Protein AF-A0A1A8FR91-F1 (afdb_monomer_lite)

InterPro domains:
  IPR000477 Reverse transcriptase domain [PF00078] (29-100)
  IPR043128 Reverse transcriptase/Diguanylate cyclase domain [G3DSA:3.30.70.270] (53-80)
  IPR043502 DNA/RNA polymerase superfamily [SSF56672] (1-103)
  IPR053134 RNA-directed DNA polymerase homolog [PTHR24559] (2-103)

Foldseek 3Di:
DVVVVVVCVVVVLKDAAPAPAAFEWDWDQDPVRDTDIDTPCVVVVVVDDDDPDDDDDPVVVVVVCPPPPDDDDDDDVVVVSVDDDDPVVQSNQWYDDPVGTMTD

Organism: NCBI:txid1143690

Radius of gyration: 17.96 Å; chains: 1; bounding box: 41×34×45 Å

Secondary structure (DSSP, 8-state):
-HHHHHHHHHTTS-EE---S--EEEEEEEPTTSPEEEEE--HHHHHHSPP----PPPHHHHHHHHTT-S-------TTGGGGSPPPHHHHHHTEEE-SS-EEE-

pLDDT: mean 93.76, std 2.81, range [85.06, 97.88]

Sequence (104 aa):
MKQEVDYLLMNGLAKPSTSSWSSPCLLENKPDGTYRFVTDYRKLNAATVPDSFPLPRIDDCVDSVGAATFVSRLDLLKGYWQVPLTPFASKVSAFVTPDNLLQY

Structure (mmCIF, N/CA/C/O backbone):
data_AF-A0A1A8FR91-F1
#
_entry.id   AF-A0A1A8FR91-F1
#
loop_
_atom_site.group_PDB
_atom_site.id
_atom_site.type_symbol
_atom_site.label_atom_id
_atom_site.label_alt_id
_atom_site.label_comp_id
_atom_site.label_asym_id
_atom_site.label_entity_id
_atom_site.label_seq_id
_atom_site.pdbx_PDB_ins_code
_atom_site.Cartn_x
_atom_site.Cartn_y
_atom_site.Cartn_z
_atom_site.occupancy
_atom_site.B_iso_or_equiv
_atom_site.auth_seq_id
_atom_site.auth_comp_id
_atom_site.auth_asym_id
_atom_site.auth_atom_id
_atom_site.pdbx_PDB_model_num
ATOM 1 N N . MET A 1 1 ? 10.408 14.339 -3.741 1.00 87.00 1 MET A N 1
ATOM 2 C CA . MET A 1 1 ? 10.501 12.965 -4.288 1.00 87.00 1 MET A CA 1
ATOM 3 C C . MET A 1 1 ? 11.758 12.285 -3.782 1.00 87.00 1 MET A C 1
ATOM 5 O O . MET A 1 1 ? 11.613 11.308 -3.071 1.00 87.00 1 MET A O 1
ATOM 9 N N . LYS A 1 2 ? 12.953 12.833 -4.045 1.00 91.00 2 LYS A N 1
ATOM 10 C CA . LYS A 1 2 ? 14.216 12.295 -3.515 1.00 91.00 2 LYS A CA 1
ATOM 11 C C . LYS A 1 2 ? 14.204 12.076 -1.992 1.00 91.00 2 LYS A C 1
ATOM 13 O O . LYS A 1 2 ? 14.456 10.970 -1.554 1.00 91.00 2 LYS A O 1
ATOM 18 N N . GLN A 1 3 ? 13.776 13.074 -1.213 1.00 91.81 3 GLN A N 1
ATOM 19 C CA . GLN A 1 3 ? 13.655 12.953 0.252 1.00 91.81 3 GLN A CA 1
ATOM 20 C C . GLN A 1 3 ? 12.758 11.785 0.706 1.00 91.81 3 GLN A C 1
ATOM 22 O O . GLN A 1 3 ? 13.106 11.070 1.638 1.00 91.81 3 GLN A O 1
ATOM 27 N N . GLU A 1 4 ? 11.624 11.565 0.033 1.00 91.81 4 GLU A N 1
ATOM 28 C CA . GLU A 1 4 ? 10.716 10.447 0.338 1.00 91.81 4 GLU A CA 1
ATOM 29 C C . GLU A 1 4 ? 11.346 9.098 -0.029 1.00 91.81 4 GLU A C 1
ATOM 31 O O . GLU A 1 4 ? 11.231 8.131 0.717 1.00 91.81 4 GLU A O 1
ATOM 36 N N . VAL A 1 5 ? 12.055 9.038 -1.160 1.00 93.88 5 VAL A N 1
ATOM 37 C CA . VAL A 1 5 ? 12.799 7.845 -1.583 1.00 93.88 5 VAL A CA 1
ATOM 38 C C . VAL A 1 5 ? 13.904 7.507 -0.585 1.00 93.88 5 VAL A C 1
ATOM 40 O O . VAL A 1 5 ? 14.004 6.359 -0.158 1.00 93.88 5 VAL A O 1
ATOM 43 N N . ASP A 1 6 ? 14.687 8.502 -0.170 1.00 94.69 6 ASP A N 1
ATOM 44 C CA . ASP A 1 6 ? 15.751 8.333 0.818 1.00 94.69 6 ASP A CA 1
ATOM 45 C C . ASP A 1 6 ? 15.166 7.830 2.146 1.00 94.69 6 ASP A C 1
ATOM 47 O O . ASP A 1 6 ? 15.686 6.880 2.730 1.00 94.69 6 ASP A O 1
ATOM 51 N N . TYR A 1 7 ? 14.028 8.384 2.583 1.00 93.69 7 TYR A N 1
ATOM 52 C CA . TYR A 1 7 ? 13.314 7.902 3.766 1.00 93.69 7 TYR A CA 1
ATOM 53 C C . TYR A 1 7 ? 12.913 6.425 3.638 1.00 93.69 7 TYR A C 1
ATOM 55 O O . TYR A 1 7 ? 13.155 5.646 4.563 1.00 93.69 7 TYR A O 1
ATOM 63 N N . LEU A 1 8 ? 12.329 6.018 2.506 1.00 93.88 8 LEU A N 1
ATOM 64 C CA . LEU A 1 8 ? 11.926 4.628 2.276 1.00 93.88 8 LEU A CA 1
ATOM 65 C C . LEU A 1 8 ? 13.126 3.672 2.316 1.00 93.88 8 LEU A C 1
ATOM 67 O O . LEU A 1 8 ? 13.049 2.625 2.955 1.00 93.88 8 LEU A O 1
ATOM 71 N N . LEU A 1 9 ? 14.238 4.047 1.683 1.00 95.44 9 LEU A N 1
ATOM 72 C CA . LEU A 1 9 ? 15.460 3.241 1.643 1.00 95.44 9 LEU A CA 1
ATOM 73 C C . LEU A 1 9 ? 16.124 3.134 3.022 1.00 95.44 9 LEU A C 1
ATOM 75 O O . LEU A 1 9 ? 16.471 2.039 3.456 1.00 95.44 9 LEU A O 1
ATOM 79 N N . M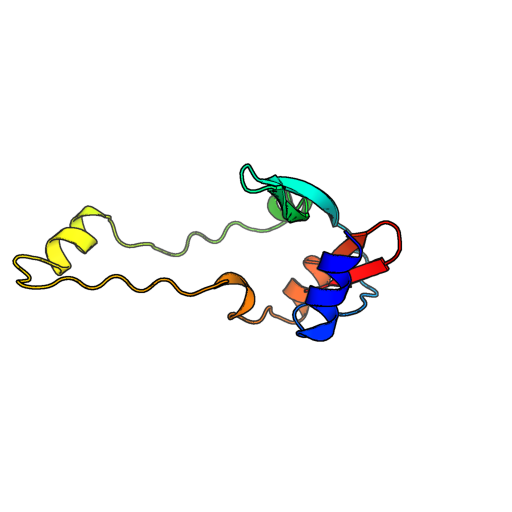ET A 1 10 ? 16.262 4.253 3.740 1.00 96.50 10 MET A N 1
ATOM 80 C CA . MET A 1 10 ? 16.899 4.287 5.062 1.00 96.50 10 MET A CA 1
ATOM 81 C C . MET A 1 10 ? 16.130 3.487 6.115 1.00 96.50 10 MET A C 1
ATOM 83 O O . MET A 1 10 ? 16.738 2.932 7.026 1.00 96.50 10 MET A O 1
ATOM 87 N N . ASN A 1 11 ? 14.801 3.421 5.997 1.00 93.94 11 ASN A N 1
ATOM 88 C CA . ASN A 1 11 ? 13.947 2.674 6.920 1.00 93.94 11 ASN A CA 1
ATOM 89 C C . ASN A 1 11 ? 13.671 1.235 6.451 1.00 93.94 11 ASN A C 1
ATOM 91 O O . ASN A 1 11 ? 12.873 0.541 7.075 1.00 93.94 11 ASN A O 1
ATOM 95 N N . GLY A 1 12 ? 14.290 0.783 5.352 1.00 93.62 12 GLY A N 1
ATOM 96 C CA . GLY A 1 12 ? 14.083 -0.564 4.811 1.00 93.62 12 GLY A CA 1
ATOM 97 C C . GLY A 1 12 ? 12.661 -0.826 4.302 1.00 93.62 12 GLY A C 1
ATOM 98 O O . GLY A 1 12 ? 12.268 -1.980 4.172 1.00 93.62 12 GLY A O 1
ATOM 99 N N . LEU A 1 13 ? 11.896 0.233 4.022 1.00 94.25 13 LEU A N 1
ATOM 100 C CA . LEU A 1 13 ? 10.534 0.164 3.482 1.00 94.25 13 LEU A CA 1
ATOM 101 C C . LEU A 1 13 ? 10.518 -0.053 1.968 1.00 94.25 13 LEU A C 1
ATOM 103 O O . LEU A 1 13 ? 9.490 -0.421 1.412 1.00 94.25 13 LEU A O 1
ATOM 107 N N . ALA A 1 14 ? 11.635 0.227 1.298 1.00 95.50 14 ALA A N 1
ATOM 108 C CA . ALA A 1 14 ? 11.849 -0.079 -0.105 1.00 95.50 14 ALA A CA 1
ATOM 109 C C . ALA A 1 14 ? 13.303 -0.502 -0.343 1.00 95.50 14 ALA A C 1
ATOM 111 O O . ALA A 1 14 ? 14.193 -0.241 0.468 1.00 95.50 14 ALA A O 1
ATOM 112 N N . LYS A 1 15 ? 13.550 -1.125 -1.493 1.00 96.44 15 LYS A N 1
ATOM 113 C CA . LYS A 1 15 ? 14.877 -1.552 -1.953 1.00 96.44 15 LYS A CA 1
ATOM 114 C C . LYS A 1 15 ? 15.013 -1.410 -3.471 1.00 96.44 15 LYS A C 1
ATOM 116 O O . LYS A 1 15 ? 13.992 -1.397 -4.162 1.00 96.44 15 LYS A O 1
ATOM 121 N N . PRO A 1 16 ? 16.241 -1.348 -4.017 1.00 97.25 16 PRO A N 1
ATOM 122 C CA . PRO A 1 16 ? 16.462 -1.408 -5.459 1.00 97.25 16 PRO A CA 1
ATOM 123 C C . PRO A 1 16 ? 15.792 -2.630 -6.088 1.00 97.25 16 PRO A C 1
ATOM 125 O O . PRO A 1 16 ? 15.862 -3.736 -5.545 1.00 97.25 16 PRO A O 1
ATOM 128 N N . SER A 1 17 ? 15.136 -2.425 -7.228 1.00 96.81 17 SER A N 1
ATOM 129 C CA . SER A 1 17 ? 14.418 -3.477 -7.942 1.00 96.81 17 SER A CA 1
ATOM 130 C C . SER A 1 17 ? 15.031 -3.751 -9.310 1.00 96.81 17 SER A C 1
ATOM 132 O O . SER A 1 17 ? 15.522 -2.854 -9.990 1.00 96.81 17 SER A O 1
ATOM 134 N N . THR A 1 18 ? 14.956 -5.013 -9.724 1.00 95.88 18 THR A N 1
ATOM 135 C CA . THR A 1 18 ? 15.223 -5.483 -11.093 1.00 95.88 18 THR A CA 1
ATOM 136 C C . THR A 1 18 ? 13.958 -6.055 -11.740 1.00 95.88 18 THR A C 1
ATOM 138 O O . THR A 1 18 ? 14.028 -6.833 -12.691 1.00 95.88 18 THR A O 1
ATOM 141 N N . SER A 1 19 ? 12.787 -5.725 -11.187 1.00 95.75 19 SER A N 1
ATOM 142 C CA . SER A 1 19 ? 11.502 -6.219 -11.666 1.00 95.75 19 SER A CA 1
ATOM 143 C C . SER A 1 19 ? 11.191 -5.711 -13.070 1.00 95.75 19 SER A C 1
ATOM 145 O O . SER A 1 19 ? 11.530 -4.591 -13.443 1.00 95.75 19 SER A O 1
ATOM 147 N N . SER A 1 20 ? 10.480 -6.532 -13.838 1.00 95.94 20 SER A N 1
ATOM 148 C CA . SER A 1 20 ? 9.887 -6.129 -15.117 1.00 95.94 20 SER A CA 1
ATOM 149 C C . SER A 1 20 ? 8.648 -5.241 -14.932 1.00 95.94 20 SER A C 1
ATOM 151 O O . SER A 1 20 ? 8.150 -4.676 -15.902 1.00 95.94 20 SER A O 1
ATOM 153 N N . TRP A 1 21 ? 8.134 -5.141 -13.701 1.00 97.06 21 TRP A N 1
ATOM 154 C CA . TRP A 1 21 ? 7.033 -4.255 -13.336 1.00 97.06 21 TRP A CA 1
ATOM 155 C C . TRP A 1 21 ? 7.558 -2.868 -12.988 1.00 97.06 21 TRP A C 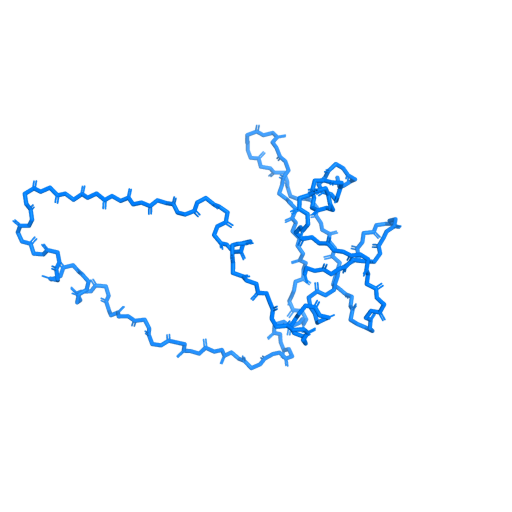1
ATOM 157 O O . TRP A 1 21 ? 8.640 -2.719 -12.425 1.00 97.06 21 TRP A O 1
ATOM 167 N N . SER A 1 22 ? 6.776 -1.846 -13.321 1.00 96.56 22 SER A N 1
ATOM 168 C CA . SER A 1 22 ? 7.119 -0.465 -13.014 1.00 96.56 22 SER A CA 1
ATOM 169 C C . SER A 1 22 ? 5.860 0.390 -12.985 1.00 96.56 22 SER A C 1
ATOM 171 O O . SER A 1 22 ? 5.206 0.597 -14.010 1.00 96.56 22 SER A O 1
ATOM 173 N N . SER A 1 23 ? 5.508 0.862 -11.792 1.00 97.88 23 SER A N 1
ATOM 174 C CA . SER A 1 23 ? 4.423 1.823 -11.581 1.00 97.88 23 SER A CA 1
ATOM 175 C C . SER A 1 23 ? 5.008 3.220 -11.344 1.00 97.88 23 SER A C 1
ATOM 177 O O . SER A 1 23 ? 5.941 3.356 -10.551 1.00 97.88 23 SER A O 1
ATOM 179 N N . PRO A 1 24 ? 4.524 4.276 -12.017 1.00 97.06 24 PRO A N 1
ATOM 180 C CA . PRO A 1 24 ? 5.076 5.610 -11.827 1.00 97.06 24 PRO A CA 1
ATOM 181 C C . PRO A 1 24 ? 4.717 6.160 -10.444 1.00 97.06 24 PRO A C 1
ATOM 183 O O . PRO A 1 24 ? 3.618 5.927 -9.932 1.00 97.06 24 PRO A O 1
ATOM 186 N N . CYS A 1 25 ? 5.636 6.924 -9.858 1.00 95.19 25 CYS A N 1
ATOM 187 C CA . CYS A 1 25 ? 5.392 7.657 -8.620 1.00 95.19 25 CYS A CA 1
ATOM 188 C C . CYS A 1 25 ? 5.164 9.146 -8.864 1.00 95.19 25 CYS A C 1
ATOM 190 O O . CYS A 1 25 ? 5.764 9.764 -9.743 1.00 95.19 25 CYS A O 1
ATOM 192 N N . LEU A 1 26 ? 4.317 9.726 -8.024 1.00 93.38 26 LEU A N 1
ATOM 193 C CA . LEU A 1 26 ? 3.900 11.118 -8.036 1.00 93.38 26 LEU A CA 1
ATOM 194 C C . LEU A 1 26 ? 4.014 11.687 -6.618 1.00 93.38 26 LEU A C 1
ATOM 196 O O . LEU A 1 26 ? 3.989 10.952 -5.628 1.00 93.38 26 LEU A O 1
ATOM 200 N N . LEU A 1 27 ? 4.134 13.008 -6.519 1.00 93.19 27 LEU A N 1
ATOM 201 C CA . LEU A 1 27 ? 3.966 13.716 -5.256 1.00 93.19 27 LEU A CA 1
ATOM 202 C C . LEU A 1 27 ? 2.665 14.502 -5.302 1.00 93.19 27 LEU A C 1
ATOM 204 O O . LEU A 1 27 ? 2.461 15.313 -6.202 1.00 93.19 27 LEU A O 1
ATOM 208 N N . GLU A 1 28 ? 1.818 14.277 -4.312 1.00 93.44 28 GLU A N 1
ATOM 209 C CA . GLU A 1 28 ? 0.618 15.070 -4.080 1.00 93.44 28 GLU A CA 1
ATOM 210 C C . GLU A 1 28 ? 0.882 16.061 -2.939 1.00 93.44 28 GLU A C 1
ATOM 212 O O . GLU A 1 28 ? 1.437 15.689 -1.903 1.00 93.44 28 GLU A O 1
ATOM 217 N N . ASN A 1 29 ? 0.486 17.321 -3.119 1.00 93.44 29 ASN A N 1
ATOM 218 C CA . ASN A 1 29 ? 0.603 18.341 -2.080 1.00 93.44 29 ASN A CA 1
ATOM 219 C C . ASN A 1 29 ? -0.501 18.144 -1.047 1.00 93.44 29 ASN A C 1
ATOM 221 O O . ASN A 1 29 ? -1.685 18.163 -1.390 1.00 93.44 29 ASN A O 1
ATOM 225 N N . LYS A 1 30 ? -0.131 18.007 0.223 1.00 91.06 30 LYS A N 1
ATOM 226 C CA . LYS A 1 30 ? -1.104 18.039 1.309 1.00 91.06 30 LYS A CA 1
ATOM 227 C C . LYS A 1 30 ? -1.405 19.484 1.726 1.00 91.06 30 LYS A C 1
ATOM 229 O O . LYS A 1 30 ? -0.545 20.355 1.584 1.00 91.06 30 LYS A O 1
ATOM 234 N N . PRO A 1 31 ? -2.590 19.743 2.312 1.00 92.75 31 PRO A N 1
ATOM 235 C CA . PRO A 1 31 ? -2.936 21.062 2.847 1.00 92.75 31 PRO A CA 1
ATOM 236 C C . PRO A 1 31 ? -1.985 21.565 3.943 1.00 92.75 31 PRO A C 1
ATOM 238 O O . PRO A 1 31 ? -1.859 22.768 4.134 1.00 92.75 31 PRO A O 1
ATOM 241 N N . ASP A 1 32 ? -1.309 20.654 4.649 1.00 91.19 32 ASP A N 1
ATOM 242 C CA . ASP A 1 32 ? -0.325 20.962 5.696 1.00 91.19 32 ASP A CA 1
ATOM 243 C C . ASP A 1 32 ? 1.056 21.382 5.147 1.00 91.19 32 ASP A C 1
ATOM 245 O O . ASP A 1 32 ? 1.981 21.625 5.920 1.00 91.19 32 ASP A O 1
ATOM 249 N N . GLY A 1 33 ? 1.213 21.462 3.819 1.00 88.06 33 GLY A N 1
ATOM 250 C CA . GLY A 1 33 ? 2.470 21.806 3.151 1.00 88.06 33 GLY A CA 1
ATOM 251 C C . GLY A 1 33 ? 3.452 20.639 3.004 1.00 88.06 33 GLY A C 1
ATOM 252 O O . GLY A 1 33 ? 4.510 20.812 2.399 1.00 88.06 33 GLY A O 1
ATOM 253 N N . THR A 1 34 ? 3.122 19.448 3.515 1.00 89.31 34 THR A N 1
ATOM 254 C CA . THR A 1 34 ? 3.902 18.226 3.276 1.00 89.31 34 THR A CA 1
ATOM 255 C C . THR A 1 34 ? 3.515 17.569 1.952 1.00 89.31 34 THR A C 1
ATOM 257 O O . THR A 1 34 ? 2.485 17.877 1.351 1.00 89.31 34 THR A O 1
ATOM 260 N N . TYR A 1 35 ? 4.332 16.624 1.489 1.00 89.75 35 TYR A N 1
ATOM 261 C CA . TYR A 1 35 ? 4.029 15.835 0.299 1.00 89.75 35 TYR A CA 1
ATOM 262 C C . TYR A 1 35 ? 3.505 14.450 0.689 1.00 89.75 35 TYR A C 1
ATOM 264 O O . TYR A 1 35 ? 3.893 13.867 1.703 1.00 89.75 35 TYR A O 1
ATOM 272 N N . ARG A 1 36 ? 2.608 13.900 -0.126 1.00 90.62 36 ARG A N 1
ATOM 273 C CA . ARG A 1 36 ? 2.250 12.484 -0.109 1.00 90.62 36 ARG A CA 1
ATOM 274 C C . ARG A 1 36 ? 2.931 11.811 -1.293 1.00 90.62 36 ARG A C 1
ATOM 276 O O . ARG A 1 36 ? 2.704 12.187 -2.440 1.00 90.62 36 ARG A O 1
ATOM 283 N N . PHE A 1 37 ? 3.765 10.820 -1.000 1.00 92.69 37 PHE A N 1
ATOM 284 C CA . PHE A 1 37 ? 4.344 9.946 -2.012 1.00 92.69 37 PHE A CA 1
ATOM 285 C C . PHE A 1 37 ? 3.274 8.959 -2.487 1.00 92.69 37 PHE A C 1
ATOM 287 O O . PHE A 1 37 ? 2.775 8.162 -1.691 1.00 92.69 37 PHE A O 1
ATOM 294 N N . VAL A 1 38 ? 2.882 9.050 -3.757 1.00 94.56 38 VAL A N 1
ATOM 295 C CA . VAL A 1 38 ? 1.790 8.259 -4.335 1.00 94.56 38 VAL A CA 1
ATOM 296 C C . VAL A 1 38 ? 2.331 7.412 -5.474 1.00 94.56 38 VAL A C 1
ATOM 298 O O . VAL A 1 38 ? 2.834 7.945 -6.460 1.00 94.56 38 VAL A O 1
ATOM 301 N N . THR A 1 39 ? 2.190 6.095 -5.363 1.00 95.75 39 THR A N 1
ATOM 302 C CA . THR A 1 39 ? 2.464 5.169 -6.466 1.00 95.75 39 THR A CA 1
ATOM 303 C C . THR A 1 39 ? 1.178 4.892 -7.229 1.00 95.75 39 THR A C 1
ATOM 305 O O . THR A 1 39 ? 0.173 4.483 -6.645 1.00 95.75 39 THR A O 1
ATOM 308 N N . ASP A 1 40 ? 1.193 5.111 -8.541 1.00 96.75 40 ASP A N 1
ATOM 309 C CA . ASP A 1 40 ? 0.030 4.867 -9.387 1.00 96.75 40 ASP A CA 1
ATOM 310 C C . ASP A 1 40 ? -0.104 3.378 -9.731 1.00 96.75 40 ASP A C 1
ATOM 312 O O . ASP A 1 40 ? 0.385 2.898 -10.755 1.00 96.75 40 ASP A O 1
ATOM 316 N N . TYR A 1 41 ? -0.820 2.652 -8.874 1.00 97.19 41 TYR A N 1
ATOM 317 C CA . TYR A 1 41 ? -1.112 1.233 -9.062 1.00 97.19 41 TYR A CA 1
ATOM 318 C C . TYR A 1 41 ? -2.367 0.946 -9.890 1.00 97.19 41 TYR A C 1
ATOM 320 O O . TYR A 1 41 ? -2.808 -0.197 -9.922 1.00 97.19 41 TYR A O 1
ATOM 328 N N . ARG A 1 42 ? -2.955 1.910 -10.614 1.00 97.12 42 ARG A N 1
ATOM 329 C CA . ARG A 1 42 ? -4.200 1.657 -11.376 1.00 97.12 42 ARG A CA 1
ATOM 330 C C . ARG A 1 42 ? -4.081 0.480 -12.350 1.00 97.12 42 ARG A C 1
ATOM 332 O O . ARG A 1 42 ? -4.969 -0.366 -12.398 1.00 97.12 42 ARG A O 1
ATOM 339 N N . LYS A 1 43 ? -2.974 0.399 -13.099 1.00 96.81 43 LYS A N 1
ATOM 340 C CA . LYS A 1 43 ? -2.714 -0.722 -14.025 1.00 96.81 43 LYS A CA 1
ATOM 341 C C . LYS A 1 43 ? -2.435 -2.028 -13.292 1.00 96.81 43 LYS A C 1
ATOM 343 O O . LYS A 1 43 ? -2.885 -3.076 -13.742 1.00 96.81 43 LYS A O 1
ATOM 348 N N . LEU A 1 44 ? -1.710 -1.956 -12.177 1.00 96.56 44 LEU A N 1
ATOM 349 C CA . LEU A 1 44 ? -1.434 -3.124 -11.356 1.00 96.56 44 LEU A CA 1
ATOM 350 C C . LEU A 1 44 ? -2.735 -3.707 -10.792 1.00 96.56 44 LEU A C 1
ATOM 352 O O . LEU A 1 44 ? -3.009 -4.886 -10.980 1.00 96.56 44 LEU A O 1
ATOM 356 N N . ASN A 1 45 ? -3.569 -2.862 -10.192 1.00 96.00 45 ASN A N 1
ATOM 357 C CA . ASN A 1 45 ? -4.835 -3.256 -9.585 1.00 96.00 45 ASN A CA 1
ATOM 358 C C . ASN A 1 45 ? -5.786 -3.910 -10.601 1.00 96.00 45 ASN A C 1
ATOM 360 O O . ASN A 1 45 ? -6.525 -4.820 -10.244 1.00 96.00 45 ASN A O 1
ATOM 36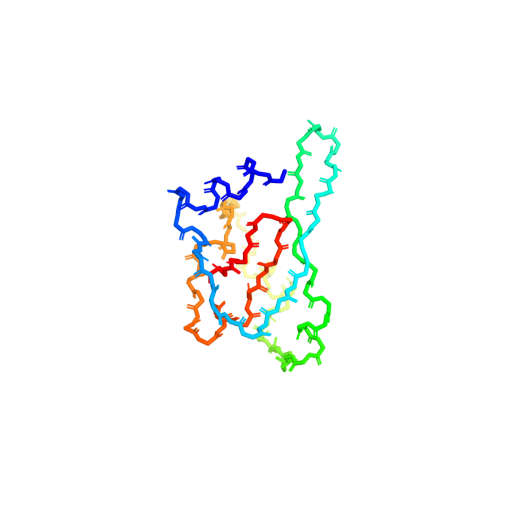4 N N . ALA A 1 46 ? -5.749 -3.486 -11.870 1.00 96.75 46 ALA A N 1
ATOM 365 C CA . ALA A 1 46 ? -6.523 -4.111 -12.945 1.00 96.75 46 ALA A CA 1
ATOM 366 C C . ALA A 1 46 ? -6.005 -5.505 -13.354 1.00 96.75 46 ALA A C 1
ATOM 368 O O . ALA A 1 46 ? -6.761 -6.295 -13.913 1.00 96.75 46 ALA A O 1
ATOM 369 N N . ALA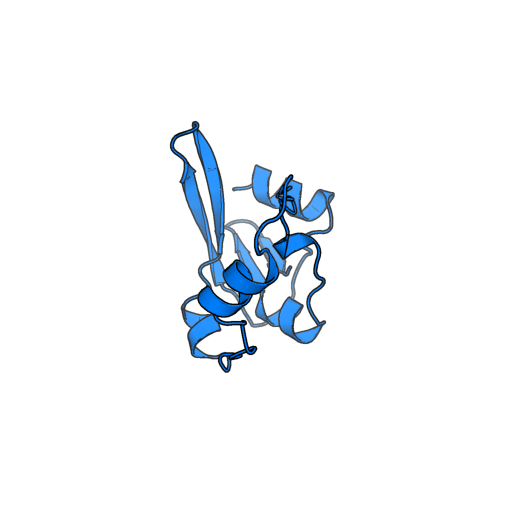 A 1 47 ? -4.727 -5.804 -13.101 1.00 95.50 47 ALA A N 1
ATOM 370 C CA . ALA A 1 47 ? -4.111 -7.102 -13.378 1.00 95.50 47 ALA A CA 1
ATOM 371 C C . ALA A 1 47 ? -4.165 -8.066 -12.179 1.00 95.50 47 ALA A C 1
ATOM 373 O O . ALA A 1 47 ? -3.948 -9.266 -12.345 1.00 95.50 47 ALA A O 1
ATOM 374 N N . THR A 1 48 ? -4.427 -7.562 -10.973 1.00 95.06 48 THR A N 1
ATOM 375 C CA . THR A 1 48 ? -4.561 -8.376 -9.761 1.00 95.06 48 THR A CA 1
ATOM 376 C C . THR A 1 48 ? -5.990 -8.856 -9.560 1.00 95.06 48 THR A C 1
ATOM 378 O O . THR A 1 48 ? -6.944 -8.145 -9.865 1.00 95.06 48 THR A O 1
ATOM 381 N N . VAL A 1 49 ? -6.139 -10.044 -8.977 1.00 94.19 49 VAL A N 1
ATOM 382 C CA . VAL A 1 49 ? -7.445 -10.542 -8.537 1.00 94.19 49 VAL A CA 1
ATOM 383 C C . VAL A 1 49 ? -7.838 -9.807 -7.250 1.00 94.19 49 VAL A C 1
ATOM 385 O O . VAL A 1 49 ? -7.057 -9.844 -6.297 1.00 94.19 49 VAL A O 1
ATOM 388 N N . PRO A 1 50 ? -9.007 -9.142 -7.196 1.00 90.81 50 PRO A N 1
ATOM 389 C CA . PRO A 1 50 ? -9.488 -8.523 -5.968 1.00 90.81 50 PRO A CA 1
ATOM 390 C C . PRO A 1 50 ? -9.707 -9.573 -4.878 1.00 90.81 50 PRO A C 1
ATOM 392 O O . PRO A 1 50 ? -10.403 -10.563 -5.104 1.00 90.81 50 PRO A O 1
ATOM 395 N N . ASP A 1 51 ? -9.138 -9.339 -3.698 1.00 88.62 51 ASP A N 1
ATOM 396 C CA . ASP A 1 51 ? -9.414 -10.141 -2.510 1.00 88.62 51 ASP A CA 1
ATOM 397 C C . ASP A 1 51 ? -10.572 -9.514 -1.729 1.00 88.62 51 ASP A C 1
ATOM 399 O O . ASP A 1 51 ? -10.471 -8.398 -1.214 1.00 88.62 51 ASP A O 1
ATOM 403 N N . SER A 1 52 ? -11.694 -10.224 -1.663 1.00 85.06 52 SER A N 1
ATOM 404 C CA . SER A 1 52 ? -12.838 -9.847 -0.840 1.00 85.06 52 SER A CA 1
ATOM 405 C C . SER A 1 52 ? -12.732 -10.531 0.520 1.00 85.06 52 SER A C 1
ATOM 407 O O . SER A 1 52 ? -13.500 -11.450 0.821 1.00 85.06 52 SER A O 1
ATOM 409 N N . PHE A 1 53 ? -11.770 -10.105 1.341 1.00 87.75 53 PHE A N 1
ATOM 410 C CA . PHE A 1 53 ? -11.700 -10.576 2.720 1.00 87.75 53 PHE A CA 1
ATOM 411 C C . PHE A 1 53 ? -13.002 -10.195 3.448 1.00 87.75 53 PHE A C 1
ATOM 413 O O . PHE A 1 53 ? -13.420 -9.033 3.365 1.00 87.75 53 PHE A O 1
ATOM 420 N N . PRO A 1 54 ? -13.673 -11.135 4.138 1.00 90.19 54 PRO A N 1
ATOM 421 C CA . PRO A 1 54 ? -14.945 -10.857 4.785 1.00 90.19 54 PRO A CA 1
ATOM 422 C C . PRO A 1 54 ? -14.729 -9.877 5.939 1.00 90.19 54 PRO A C 1
ATOM 424 O O . PRO A 1 54 ? -14.208 -10.232 6.996 1.00 90.19 54 PRO A O 1
ATOM 427 N N . LEU A 1 55 ? -15.132 -8.627 5.727 1.00 90.69 55 LEU A N 1
ATOM 428 C CA . LEU A 1 55 ? -15.209 -7.640 6.793 1.00 90.69 55 LEU A CA 1
ATOM 429 C C . LEU A 1 55 ? -16.554 -7.793 7.521 1.00 90.69 55 LEU A C 1
ATOM 431 O O . LEU A 1 55 ? -17.577 -7.996 6.860 1.00 90.69 55 LEU A O 1
ATOM 435 N N . PRO A 1 56 ? -16.573 -7.706 8.863 1.00 92.62 56 PRO A N 1
ATOM 436 C CA . PRO A 1 56 ? -17.816 -7.727 9.623 1.00 92.62 56 PRO A CA 1
ATOM 437 C C . PRO A 1 56 ? -18.708 -6.548 9.227 1.00 92.62 56 PRO A C 1
ATOM 439 O O . PRO A 1 56 ? -18.224 -5.496 8.791 1.00 92.62 56 PRO A O 1
ATOM 442 N N . ARG A 1 57 ? -20.025 -6.707 9.389 1.00 93.81 57 ARG A N 1
ATOM 443 C CA . ARG A 1 57 ? -20.939 -5.584 9.186 1.00 93.81 57 ARG A CA 1
ATOM 444 C C . ARG A 1 57 ? -20.709 -4.550 10.278 1.00 93.81 57 ARG A C 1
ATOM 446 O O . ARG A 1 57 ? -20.433 -4.892 11.424 1.00 93.81 57 ARG A O 1
ATOM 453 N N . ILE A 1 58 ? -20.871 -3.278 9.918 1.00 93.00 58 ILE A N 1
ATOM 454 C CA . ILE A 1 58 ? -20.730 -2.185 10.883 1.00 93.00 58 ILE A CA 1
ATOM 455 C C . ILE A 1 58 ? -21.714 -2.329 12.052 1.00 93.00 58 ILE A C 1
ATOM 457 O O . ILE A 1 58 ? -21.323 -2.067 13.183 1.00 93.00 58 ILE A O 1
ATOM 461 N N . ASP A 1 59 ? -22.932 -2.813 11.787 1.00 95.19 59 ASP A N 1
ATOM 462 C CA . ASP A 1 59 ? -23.954 -3.083 12.806 1.00 95.19 59 ASP A CA 1
ATOM 463 C C . ASP A 1 59 ? -23.443 -4.108 13.834 1.00 95.19 59 ASP A C 1
ATOM 465 O O . ASP A 1 59 ? -23.429 -3.825 15.027 1.00 95.19 59 ASP A O 1
ATOM 469 N N . ASP A 1 60 ? -22.890 -5.234 13.364 1.00 93.94 60 ASP A N 1
ATOM 470 C CA . ASP A 1 60 ? -22.319 -6.280 14.224 1.00 93.94 60 ASP A CA 1
ATOM 471 C C . ASP A 1 60 ? -21.145 -5.739 15.062 1.00 93.94 60 ASP A C 1
ATOM 473 O O . ASP A 1 60 ? -20.993 -6.071 16.239 1.00 93.94 60 ASP A O 1
ATOM 477 N N . CYS A 1 61 ? -20.305 -4.878 14.472 1.00 92.81 61 CYS A N 1
ATOM 478 C CA . CYS A 1 61 ? -19.219 -4.224 15.200 1.00 92.81 61 CYS A CA 1
ATOM 479 C C . CYS A 1 61 ? -19.749 -3.309 16.310 1.00 92.81 61 CYS A C 1
ATOM 481 O O . CYS A 1 61 ? -19.211 -3.332 17.416 1.00 92.81 61 CYS A O 1
ATOM 483 N N . VAL A 1 62 ? -20.785 -2.511 16.042 1.00 92.31 62 VAL A N 1
ATOM 484 C CA . VAL A 1 62 ? -21.389 -1.606 17.034 1.00 92.31 62 VAL A CA 1
ATOM 485 C C . VAL A 1 62 ? -22.069 -2.399 18.150 1.00 92.31 62 VAL A C 1
ATOM 487 O O . VAL A 1 62 ? -21.832 -2.114 19.325 1.00 92.31 62 VAL A O 1
ATOM 490 N N . ASP A 1 63 ? -22.819 -3.443 17.803 1.00 93.75 63 ASP A N 1
ATOM 491 C CA . ASP A 1 63 ? -23.472 -4.330 18.768 1.00 93.75 63 ASP A CA 1
ATOM 492 C C . ASP A 1 63 ? -22.450 -5.039 19.667 1.00 93.75 63 ASP A C 1
ATOM 494 O O . ASP A 1 63 ? -22.675 -5.180 20.870 1.00 93.75 63 ASP A O 1
ATOM 498 N N . SER A 1 64 ? -21.286 -5.416 19.120 1.00 91.44 64 SER A N 1
ATOM 499 C CA . SER A 1 64 ? -20.201 -6.030 19.900 1.00 91.44 64 SER A CA 1
ATOM 500 C C . SER A 1 64 ? -19.588 -5.096 20.950 1.00 91.44 64 SER A C 1
ATOM 502 O O . SER A 1 64 ? -19.140 -5.561 21.998 1.00 91.44 64 SER A O 1
ATOM 504 N N . VAL A 1 65 ? -19.579 -3.781 20.694 1.00 92.12 65 VAL A N 1
ATOM 505 C CA . VAL A 1 65 ? -19.144 -2.773 21.675 1.00 92.12 65 VAL A CA 1
ATOM 506 C C . VAL A 1 65 ? -20.206 -2.603 22.765 1.00 92.12 65 VAL A C 1
ATOM 508 O O . VAL A 1 65 ? -19.864 -2.436 23.937 1.00 92.12 65 VAL A O 1
ATOM 511 N N . GLY A 1 66 ? -21.489 -2.685 22.400 1.00 89.31 66 GLY A N 1
ATOM 512 C CA . GLY A 1 66 ? -22.613 -2.680 23.333 1.00 89.31 66 GLY A CA 1
ATOM 513 C C . GLY A 1 66 ? -22.638 -1.450 24.250 1.00 89.31 66 GLY A C 1
ATOM 514 O O . GLY A 1 66 ? -22.327 -0.332 23.844 1.00 89.31 66 GLY A O 1
ATOM 515 N N . ALA A 1 67 ? -22.998 -1.655 25.519 1.00 91.38 67 ALA A N 1
ATOM 516 C CA . ALA A 1 67 ? -23.072 -0.602 26.537 1.00 91.38 67 ALA A CA 1
ATOM 517 C C . ALA A 1 67 ? -21.725 -0.358 27.253 1.00 91.38 67 ALA A C 1
ATOM 519 O O . ALA A 1 67 ? -21.683 -0.201 28.477 1.00 91.38 67 ALA A O 1
ATOM 520 N N . ALA A 1 68 ? -20.611 -0.371 26.514 1.00 92.50 68 ALA A N 1
ATOM 521 C CA . ALA A 1 68 ? -19.288 -0.138 27.083 1.00 92.50 68 ALA A CA 1
ATOM 522 C C . ALA A 1 68 ? -19.213 1.224 27.798 1.00 92.50 68 ALA A C 1
ATOM 524 O O . ALA A 1 68 ? -19.572 2.261 27.245 1.00 92.50 68 ALA A O 1
ATOM 525 N N . THR A 1 69 ? -18.695 1.236 29.030 1.00 94.81 69 THR A N 1
ATOM 526 C CA . THR A 1 69 ? -18.496 2.474 29.806 1.00 94.81 69 THR A CA 1
ATOM 527 C C . THR A 1 69 ? -17.335 3.313 29.267 1.00 94.81 69 THR A C 1
ATOM 529 O O . THR A 1 69 ? -17.354 4.537 29.362 1.00 94.81 69 THR A O 1
ATOM 532 N N . PHE A 1 70 ? -16.331 2.658 28.678 1.00 95.25 70 PHE A N 1
ATOM 533 C CA . PHE A 1 70 ? -15.174 3.296 28.060 1.00 95.25 70 PHE A CA 1
ATOM 534 C C . PHE A 1 70 ? -14.862 2.620 26.729 1.00 95.25 70 PHE A C 1
ATOM 536 O O . PHE A 1 70 ? -14.843 1.394 26.639 1.00 95.25 70 PHE A O 1
ATOM 543 N N . VAL A 1 71 ? -14.567 3.426 25.712 1.00 93.56 71 VAL A N 1
ATOM 544 C CA . VAL A 1 71 ? -14.112 2.959 24.400 1.00 93.56 71 VAL A CA 1
ATOM 545 C C . VAL A 1 71 ? -12.767 3.608 24.113 1.00 93.56 71 VAL A C 1
ATOM 547 O O . VAL A 1 71 ? -12.604 4.818 24.265 1.00 93.56 71 VAL A O 1
ATOM 550 N N . SER A 1 72 ? -11.788 2.808 23.701 1.00 94.00 72 SER A N 1
ATOM 551 C CA . SER A 1 72 ? -10.479 3.294 23.265 1.00 94.00 72 SER A CA 1
ATOM 552 C C . SER A 1 72 ? -10.272 2.962 21.798 1.00 94.00 72 SER A C 1
ATOM 554 O O . SER A 1 72 ? -10.534 1.845 21.358 1.00 94.00 72 SER A O 1
ATOM 556 N N . ARG A 1 73 ? -9.787 3.943 21.039 1.00 91.94 73 ARG A N 1
ATOM 557 C CA . ARG A 1 73 ? -9.435 3.785 19.631 1.00 91.94 73 ARG A CA 1
ATOM 558 C C . ARG A 1 73 ? -7.922 3.838 19.499 1.00 91.94 73 ARG A C 1
ATOM 560 O O . ARG A 1 73 ? -7.303 4.801 19.942 1.00 91.94 73 ARG A O 1
ATOM 567 N N . LEU A 1 74 ? -7.353 2.820 18.868 1.00 94.19 74 LEU A N 1
ATOM 568 C CA . LEU A 1 74 ? -5.933 2.759 18.549 1.00 94.19 74 LEU A CA 1
ATOM 569 C C . LEU A 1 74 ? -5.762 2.976 17.048 1.00 94.19 74 LEU A C 1
ATOM 571 O O . LEU A 1 74 ? -6.469 2.360 16.252 1.00 94.19 74 LEU A O 1
ATOM 575 N N . ASP A 1 75 ? -4.839 3.856 16.673 1.00 93.25 75 ASP A N 1
ATOM 576 C CA . ASP A 1 75 ? -4.424 4.041 15.285 1.00 93.25 75 ASP A CA 1
ATOM 577 C C . ASP A 1 75 ? -3.041 3.420 15.085 1.00 93.25 75 ASP A C 1
ATOM 579 O O . ASP A 1 75 ? -2.082 3.760 15.783 1.00 93.25 75 ASP A O 1
ATOM 583 N N . LEU A 1 76 ? -2.941 2.480 14.145 1.00 92.75 76 LEU A N 1
ATOM 584 C CA . LEU A 1 76 ? -1.668 1.870 13.774 1.00 92.75 76 LEU A CA 1
ATOM 585 C C . LEU A 1 76 ? -0.953 2.806 12.801 1.00 92.75 76 LEU A C 1
ATOM 587 O O . LEU A 1 76 ? -1.236 2.822 11.599 1.00 92.75 76 LEU A O 1
ATOM 591 N N . LEU A 1 77 ? -0.002 3.578 13.330 1.00 89.06 77 LEU A N 1
ATOM 592 C CA . LEU A 1 77 ? 0.761 4.541 12.545 1.00 89.06 77 LEU A CA 1
ATOM 593 C C . LEU A 1 77 ? 1.389 3.856 11.330 1.00 89.06 77 LEU A C 1
ATOM 595 O O . LEU A 1 77 ? 2.165 2.911 11.475 1.00 89.06 77 LEU A O 1
ATOM 599 N N . LYS A 1 78 ? 1.104 4.369 10.128 1.00 86.06 78 LYS A N 1
ATOM 600 C CA . LYS A 1 78 ? 1.699 3.845 8.889 1.00 86.06 78 LYS A CA 1
ATOM 601 C C . LYS A 1 78 ? 1.437 2.335 8.702 1.00 86.06 78 LYS A C 1
ATOM 603 O O . LYS A 1 78 ? 2.289 1.638 8.163 1.00 86.06 78 LYS A O 1
ATOM 608 N N . GLY A 1 79 ? 0.261 1.843 9.109 1.00 90.75 79 GLY A N 1
ATOM 609 C CA . GLY A 1 79 ? -0.075 0.411 9.180 1.00 90.75 79 GLY A CA 1
ATOM 610 C C . GLY A 1 79 ? 0.257 -0.431 7.939 1.00 90.75 79 GLY A C 1
ATOM 611 O O . GLY A 1 79 ? 0.736 -1.549 8.090 1.00 90.75 79 GLY A O 1
ATOM 612 N N . TYR A 1 80 ? 0.111 0.111 6.723 1.00 90.31 80 TYR A N 1
ATOM 613 C CA . TYR A 1 80 ? 0.488 -0.598 5.488 1.00 90.31 80 TYR A CA 1
ATOM 614 C C . TYR A 1 80 ? 1.960 -1.031 5.449 1.00 90.31 80 TYR A C 1
ATOM 616 O O . TYR A 1 80 ? 2.269 -2.087 4.913 1.00 90.31 80 TYR A O 1
ATOM 624 N N . TRP A 1 81 ? 2.860 -0.246 6.041 1.00 90.38 81 TRP A N 1
ATOM 625 C CA . TRP A 1 81 ? 4.298 -0.522 6.067 1.00 90.38 81 TRP A CA 1
ATOM 626 C C . TRP A 1 81 ? 4.702 -1.561 7.113 1.00 90.38 81 TRP A C 1
ATOM 628 O O . TRP A 1 81 ? 5.837 -2.025 7.111 1.00 90.38 81 TRP A O 1
ATOM 638 N N . GLN A 1 82 ? 3.796 -1.903 8.031 1.00 91.38 82 GLN A N 1
ATOM 639 C CA . GLN A 1 82 ? 4.076 -2.855 9.103 1.00 91.38 82 GLN A CA 1
ATOM 640 C C . GLN A 1 82 ? 3.883 -4.307 8.651 1.00 91.38 82 GLN A C 1
ATOM 642 O O . GLN A 1 82 ? 4.466 -5.215 9.242 1.00 91.38 82 GLN A O 1
ATOM 647 N N . VAL A 1 83 ? 3.071 -4.536 7.612 1.00 92.56 83 VAL A N 1
ATOM 648 C CA . VAL A 1 83 ? 2.793 -5.875 7.083 1.00 92.56 83 VAL A CA 1
ATOM 649 C C . VAL A 1 83 ? 3.731 -6.155 5.905 1.00 92.56 83 VAL A C 1
ATOM 651 O O . VAL A 1 83 ? 3.652 -5.459 4.893 1.00 92.56 83 VAL A O 1
ATOM 654 N N . PRO A 1 84 ? 4.617 -7.162 5.996 1.00 92.88 84 PRO A N 1
ATOM 655 C CA . PRO A 1 84 ? 5.552 -7.460 4.922 1.00 92.88 84 PRO A CA 1
ATOM 656 C C . PRO A 1 84 ?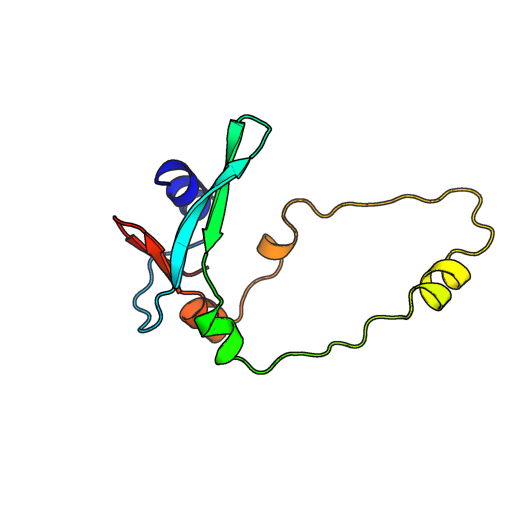 4.836 -8.037 3.697 1.00 92.88 84 PRO A C 1
ATOM 658 O O . PRO A 1 84 ? 3.942 -8.878 3.807 1.00 92.88 84 PRO A O 1
ATOM 661 N N . LEU A 1 85 ? 5.285 -7.629 2.511 1.00 96.06 85 LEU A N 1
ATOM 662 C CA . LEU A 1 85 ? 4.837 -8.215 1.253 1.00 96.06 85 LEU A CA 1
ATOM 663 C C . LEU A 1 85 ? 5.471 -9.590 1.030 1.00 96.06 85 LEU A C 1
ATOM 665 O O . LEU A 1 85 ? 6.621 -9.848 1.397 1.00 96.06 85 LEU A O 1
ATOM 669 N N . THR A 1 86 ? 4.745 -10.469 0.338 1.00 96.69 86 THR A N 1
ATOM 670 C CA . THR A 1 86 ? 5.348 -11.699 -0.188 1.00 96.69 86 THR A CA 1
ATOM 671 C C . THR A 1 86 ? 6.443 -11.352 -1.207 1.00 96.69 86 THR A C 1
ATOM 673 O O . THR A 1 86 ? 6.374 -10.300 -1.851 1.00 96.69 86 THR A O 1
ATOM 676 N N . PRO A 1 87 ? 7.439 -12.229 -1.444 1.00 96.00 87 PRO A N 1
ATOM 677 C CA . PRO A 1 87 ? 8.494 -11.953 -2.423 1.00 96.00 87 PRO A CA 1
ATOM 678 C C . PRO A 1 87 ? 7.969 -11.643 -3.833 1.00 96.00 87 PRO A C 1
ATOM 680 O O . PRO A 1 87 ? 8.569 -10.854 -4.561 1.00 96.00 87 PRO A O 1
ATOM 683 N N . PHE A 1 88 ? 6.845 -12.255 -4.216 1.00 95.81 88 PHE A N 1
ATOM 684 C CA . PHE A 1 88 ? 6.174 -11.977 -5.482 1.00 95.81 88 PHE A CA 1
ATOM 685 C C . PHE A 1 88 ? 5.485 -10.609 -5.468 1.00 95.81 88 PHE A C 1
ATOM 687 O O . PHE A 1 88 ? 5.745 -9.801 -6.357 1.00 95.81 88 PHE A O 1
ATOM 694 N N . ALA A 1 89 ? 4.675 -10.323 -4.442 1.00 96.06 89 ALA A N 1
ATOM 695 C CA . ALA A 1 89 ? 3.983 -9.042 -4.319 1.00 96.06 89 ALA A CA 1
ATOM 696 C C . ALA A 1 89 ? 4.973 -7.870 -4.281 1.00 96.06 89 ALA A C 1
ATOM 698 O O . ALA A 1 89 ? 4.766 -6.896 -4.992 1.00 96.06 89 ALA A O 1
ATOM 699 N N . SER A 1 90 ? 6.095 -8.025 -3.570 1.00 96.62 90 SER A N 1
ATOM 700 C CA . SER A 1 90 ? 7.207 -7.067 -3.544 1.00 96.62 90 SER A CA 1
ATOM 701 C C . SER A 1 90 ? 7.725 -6.755 -4.956 1.00 96.62 90 SER A C 1
ATOM 703 O O . SER A 1 90 ? 7.821 -5.597 -5.346 1.00 96.62 90 SER A O 1
ATOM 705 N N . LYS A 1 91 ? 7.996 -7.767 -5.795 1.00 96.88 91 LYS A N 1
ATOM 706 C CA . LYS A 1 91 ? 8.433 -7.534 -7.189 1.00 96.88 91 LYS A CA 1
ATOM 707 C C . LYS A 1 91 ? 7.376 -6.819 -8.028 1.00 96.88 91 LYS A C 1
ATOM 709 O O . LYS A 1 91 ? 7.719 -6.023 -8.898 1.00 96.88 91 LYS A O 1
ATOM 714 N N . VAL A 1 92 ? 6.109 -7.143 -7.816 1.00 97.25 92 VAL A N 1
ATOM 715 C CA . VAL A 1 92 ? 4.992 -6.586 -8.583 1.00 97.25 92 VAL A CA 1
ATOM 716 C C . VAL A 1 92 ? 4.681 -5.146 -8.149 1.00 97.25 92 VAL A C 1
ATOM 718 O O . VAL A 1 92 ? 4.334 -4.315 -8.985 1.00 97.25 92 VAL A O 1
ATOM 721 N N . SER A 1 93 ? 4.920 -4.810 -6.879 1.00 96.75 93 SER A N 1
ATOM 722 C CA . SER A 1 93 ? 4.866 -3.451 -6.330 1.00 96.75 93 SER A CA 1
ATOM 723 C C . SER A 1 93 ? 6.102 -2.606 -6.669 1.00 96.75 93 SER A C 1
ATOM 725 O O . SER A 1 93 ? 6.452 -1.676 -5.943 1.00 96.75 93 SER A O 1
ATOM 727 N N . ALA A 1 94 ? 6.825 -2.950 -7.734 1.00 97.88 94 ALA A N 1
ATOM 728 C CA . ALA A 1 94 ? 7.940 -2.144 -8.196 1.00 97.88 94 ALA A CA 1
ATOM 729 C C . ALA A 1 94 ? 7.441 -0.804 -8.751 1.00 97.88 94 ALA A C 1
ATOM 731 O O . ALA A 1 94 ? 6.435 -0.720 -9.467 1.00 97.88 94 ALA A O 1
ATOM 732 N N . PHE A 1 95 ? 8.169 0.254 -8.419 1.00 97.31 95 PHE A N 1
ATOM 733 C CA . PHE A 1 95 ? 7.838 1.618 -8.768 1.00 97.31 95 PHE A CA 1
ATOM 734 C C . PHE A 1 95 ? 9.057 2.393 -9.249 1.00 97.31 95 PHE A C 1
ATOM 736 O O . PHE A 1 95 ? 10.194 2.139 -8.846 1.00 97.31 95 PHE A O 1
ATOM 743 N N . VAL A 1 96 ? 8.804 3.363 -10.121 1.00 96.81 96 VAL A N 1
ATOM 744 C CA . VAL A 1 96 ? 9.840 4.178 -10.746 1.00 96.81 96 VAL A CA 1
ATOM 745 C C . VAL A 1 96 ? 9.730 5.630 -10.311 1.00 96.81 96 VAL A C 1
ATOM 747 O O . VAL A 1 96 ? 8.654 6.230 -10.248 1.00 96.81 96 VAL A O 1
ATOM 750 N N . THR A 1 97 ? 10.892 6.192 -10.023 1.00 94.81 97 THR A N 1
ATOM 751 C CA . THR A 1 97 ? 11.135 7.622 -9.844 1.00 94.81 97 THR A CA 1
ATOM 752 C C . THR A 1 97 ? 12.126 8.073 -10.922 1.00 94.81 97 THR A C 1
ATOM 754 O O . THR A 1 97 ? 12.747 7.210 -11.542 1.00 94.81 97 THR A O 1
ATOM 757 N N . PRO A 1 98 ? 12.316 9.383 -11.163 1.00 93.12 98 PRO A N 1
ATOM 758 C CA . PRO A 1 98 ? 13.248 9.867 -12.184 1.00 93.12 98 PRO A CA 1
ATOM 759 C C . PRO A 1 98 ? 14.656 9.267 -12.083 1.00 93.12 98 PRO A C 1
ATOM 761 O O . PRO A 1 98 ? 15.302 9.061 -13.104 1.00 93.12 98 PRO A O 1
ATOM 764 N N . ASP A 1 99 ? 15.090 8.943 -10.863 1.00 92.12 99 ASP A N 1
ATOM 765 C CA . ASP A 1 99 ? 16.458 8.516 -10.582 1.00 92.12 99 ASP A CA 1
ATOM 766 C C . ASP A 1 99 ? 16.590 7.013 -10.276 1.00 92.12 99 ASP A C 1
ATOM 768 O O . ASP A 1 99 ? 17.697 6.483 -10.297 1.00 92.12 99 ASP A O 1
ATOM 772 N N . ASN A 1 100 ? 15.496 6.315 -9.939 1.00 93.94 100 ASN A N 1
ATOM 773 C CA . ASN A 1 100 ? 15.566 4.954 -9.389 1.00 93.94 100 ASN A CA 1
ATOM 774 C C . ASN A 1 100 ? 14.372 4.076 -9.776 1.00 93.94 100 ASN A C 1
ATOM 776 O O . ASN A 1 100 ? 13.229 4.542 -9.794 1.00 93.94 100 ASN A O 1
ATOM 780 N N . LEU A 1 101 ? 14.644 2.777 -9.943 1.00 97.19 101 LEU A N 1
ATOM 781 C CA . LEU A 1 101 ? 13.656 1.697 -9.941 1.00 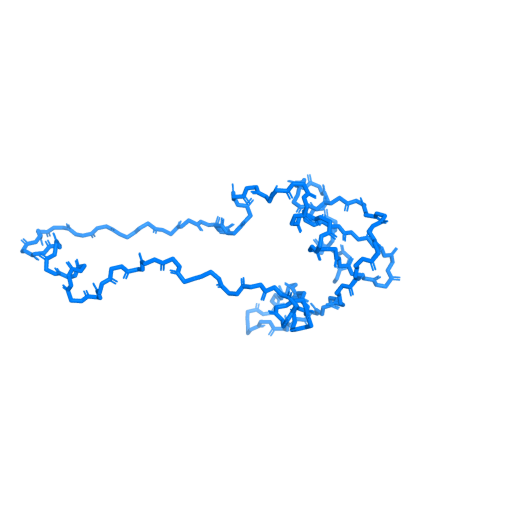97.19 101 LEU A CA 1
ATOM 782 C C . LEU A 1 101 ? 13.743 0.941 -8.609 1.00 97.19 101 LEU A C 1
ATOM 784 O O . LEU A 1 101 ? 14.761 0.318 -8.298 1.00 97.19 101 LEU A O 1
ATOM 788 N N . LEU A 1 102 ? 12.677 1.005 -7.819 1.00 97.19 102 LEU A N 1
ATOM 789 C CA . LEU A 1 102 ? 12.612 0.448 -6.471 1.00 97.19 102 LEU A CA 1
ATOM 790 C C . LEU A 1 102 ? 11.418 -0.494 -6.341 1.00 97.19 102 LEU A C 1
ATOM 792 O O . LEU A 1 102 ? 10.535 -0.525 -7.190 1.00 97.19 102 LEU A O 1
ATOM 796 N N . GLN A 1 103 ? 11.388 -1.271 -5.270 1.00 97.25 103 GLN A N 1
ATOM 797 C CA . GLN A 1 103 ? 10.239 -2.071 -4.873 1.00 97.25 103 GLN A CA 1
ATOM 798 C C . GLN A 1 103 ? 10.066 -2.022 -3.362 1.00 97.25 103 GLN A C 1
ATOM 800 O O . GLN A 1 103 ? 11.063 -1.938 -2.641 1.00 97.25 103 GLN A O 1
ATOM 805 N N . TYR A 1 104 ? 8.815 -2.081 -2.912 1.00 95.19 104 TYR A N 1
ATOM 806 C CA . TYR A 1 104 ? 8.468 -2.254 -1.502 1.00 95.19 104 TYR A CA 1
ATOM 807 C C . TYR A 1 104 ? 8.827 -3.656 -1.007 1.00 95.19 104 TYR A C 1
ATOM 809 O O . TYR A 1 104 ? 8.677 -4.620 -1.794 1.00 95.19 104 TYR A O 1
#